Protein AF-A0A4Y4C1Q9-F1 (afdb_monomer_lite)

Sequence (98 aa):
MKLSRTLPAALPGAVLALGVTACSSDDSDDNNTGKSTGTATESASWPVTVEHTLGSSTIEEKPERIVVLHEAGIDPVLSLGLEPVAMFEIQGGDESMP

Organism: NCBI:txid1727

pLDDT: mean 71.29, std 20.52, range [35.25, 97.38]

Foldseek 3Di:
DDDDDDDDDDDDDDDDPDDDPDPDDDDDDDPDDPPPPPPPDPPPDDFDWDQDPVGIDTDGDDDPAAEAPDPVPPVVCVVSVHDHPYHDDDPDPDPDDD

Structure (mmCIF, N/CA/C/O backbone):
data_AF-A0A4Y4C1Q9-F1
#
_entry.id   AF-A0A4Y4C1Q9-F1
#
loop_
_atom_site.group_PDB
_atom_site.id
_atom_site.type_symbol
_atom_site.label_atom_id
_atom_site.label_alt_id
_atom_site.label_comp_id
_atom_site.label_asym_id
_atom_site.label_entity_id
_atom_site.label_seq_id
_atom_site.pdbx_PDB_ins_code
_atom_site.Cartn_x
_atom_site.Cartn_y
_atom_site.Cartn_z
_atom_site.occupancy
_atom_site.B_iso_or_equiv
_atom_site.auth_seq_id
_atom_site.auth_comp_id
_atom_site.auth_asym_id
_atom_site.auth_atom_id
_atom_site.pdbx_PDB_model_num
ATOM 1 N N . MET A 1 1 ? 62.868 -42.201 13.096 1.00 35.25 1 MET A N 1
ATOM 2 C CA . MET A 1 1 ? 64.152 -41.674 13.612 1.00 35.25 1 MET A CA 1
ATOM 3 C C . MET A 1 1 ? 64.039 -40.161 13.744 1.00 35.25 1 MET A C 1
ATOM 5 O O . MET A 1 1 ? 63.714 -39.541 12.743 1.00 35.25 1 MET A O 1
ATOM 9 N N . LYS A 1 2 ? 64.345 -39.631 14.946 1.00 43.50 2 LYS A N 1
ATOM 10 C CA . LYS A 1 2 ? 64.536 -38.205 15.324 1.00 43.50 2 LYS A CA 1
ATOM 11 C C . LYS A 1 2 ? 63.229 -37.375 15.354 1.00 43.50 2 LYS A C 1
ATOM 13 O O . LYS A 1 2 ? 62.764 -36.951 14.310 1.00 43.50 2 LYS A O 1
ATOM 18 N N . LEU A 1 3 ? 62.503 -37.223 16.476 1.00 45.31 3 LEU A N 1
ATOM 19 C CA . LEU A 1 3 ? 62.909 -36.672 17.794 1.00 45.31 3 LEU A CA 1
ATOM 20 C C . LEU A 1 3 ? 63.596 -35.306 17.570 1.00 45.31 3 LEU A C 1
ATOM 22 O O . LEU A 1 3 ? 64.635 -35.282 16.929 1.00 45.31 3 LEU A O 1
ATOM 26 N N . SER A 1 4 ? 63.170 -34.130 18.026 1.00 45.69 4 SER A N 1
ATOM 27 C CA . SER A 1 4 ? 62.173 -33.666 19.000 1.00 45.69 4 SER A CA 1
ATOM 28 C C . SER A 1 4 ? 62.460 -32.172 19.224 1.00 45.69 4 SER A C 1
ATOM 30 O O . SER A 1 4 ? 63.629 -31.787 19.165 1.00 45.69 4 SER A O 1
ATOM 32 N N . ARG A 1 5 ? 61.445 -31.377 19.579 1.00 53.84 5 ARG A N 1
ATOM 33 C CA . ARG A 1 5 ? 61.522 -30.239 20.530 1.00 53.84 5 ARG A CA 1
ATOM 34 C C . ARG A 1 5 ? 60.090 -29.699 20.733 1.00 53.84 5 ARG A C 1
ATOM 36 O O . ARG A 1 5 ? 59.617 -28.931 19.911 1.00 53.84 5 ARG A O 1
ATOM 43 N N . THR A 1 6 ? 59.232 -30.348 21.531 1.00 46.62 6 THR A N 1
ATOM 44 C CA . THR A 1 6 ? 58.926 -30.050 22.961 1.00 46.62 6 THR A CA 1
ATOM 45 C C . THR A 1 6 ? 58.753 -28.534 23.231 1.00 46.62 6 THR A C 1
ATOM 47 O O . THR A 1 6 ? 59.760 -27.837 23.176 1.00 46.62 6 THR A O 1
ATOM 50 N N . LEU A 1 7 ? 57.539 -27.944 23.323 1.00 53.75 7 LEU A N 1
ATOM 51 C CA . LEU A 1 7 ? 56.480 -28.032 24.378 1.00 53.75 7 LEU A CA 1
ATOM 52 C C . LEU A 1 7 ? 56.876 -27.242 25.668 1.00 53.75 7 LEU A C 1
ATOM 54 O O . LEU A 1 7 ? 58.052 -27.331 26.010 1.00 53.75 7 LEU A O 1
ATOM 58 N N . PRO A 1 8 ? 55.985 -26.666 26.524 1.00 57.31 8 PRO A N 1
ATOM 59 C CA . PRO A 1 8 ? 54.704 -25.914 26.400 1.00 57.31 8 PRO A CA 1
ATOM 60 C C . PRO A 1 8 ? 54.577 -24.716 27.402 1.00 57.31 8 PRO A C 1
ATOM 62 O O . PRO A 1 8 ? 55.412 -24.533 28.280 1.00 57.31 8 PRO A O 1
ATOM 65 N N . ALA A 1 9 ? 53.436 -24.015 27.394 1.00 41.53 9 ALA A N 1
ATOM 66 C CA . ALA A 1 9 ? 52.703 -23.629 28.619 1.00 41.53 9 ALA A CA 1
ATOM 67 C C . ALA A 1 9 ? 51.209 -23.487 28.241 1.00 41.53 9 ALA A C 1
ATOM 69 O O . ALA A 1 9 ? 50.836 -22.553 27.548 1.00 41.53 9 ALA A O 1
ATOM 70 N N . ALA A 1 10 ? 50.398 -24.544 28.331 1.00 49.28 10 ALA A N 1
ATOM 71 C CA . ALA A 1 10 ? 49.633 -24.956 29.514 1.00 49.28 10 ALA A CA 1
ATOM 72 C C . ALA A 1 10 ? 48.583 -23.919 29.964 1.00 49.28 10 ALA A C 1
ATOM 74 O O . ALA A 1 10 ? 48.891 -23.041 30.758 1.00 49.28 10 ALA A O 1
ATOM 75 N N . LEU A 1 11 ? 47.333 -24.098 29.520 1.00 48.97 11 LEU A N 1
ATOM 76 C CA . LEU A 1 11 ? 46.120 -23.790 30.288 1.00 48.97 11 LEU A CA 1
ATOM 77 C C . LEU A 1 11 ? 45.047 -24.840 29.897 1.00 48.97 11 LEU A C 1
ATOM 79 O O . LEU A 1 11 ? 44.793 -25.018 28.705 1.00 48.97 11 LEU A O 1
ATOM 83 N N . PRO A 1 12 ? 44.520 -25.627 30.856 1.00 49.69 12 PRO A N 1
ATOM 84 C CA . PRO A 1 12 ? 43.776 -26.864 30.613 1.00 49.69 12 PRO A CA 1
ATOM 85 C C . PRO A 1 12 ? 42.337 -26.619 30.144 1.00 49.69 12 PRO A C 1
ATOM 87 O O . PRO A 1 12 ? 41.707 -25.628 30.500 1.00 49.69 12 PRO A O 1
ATOM 90 N N . GLY A 1 13 ? 41.826 -27.559 29.347 1.00 53.56 13 GLY A N 1
ATOM 91 C CA . GLY A 1 13 ? 40.485 -27.511 28.781 1.00 53.56 13 GLY A CA 1
ATOM 92 C C . GLY A 1 13 ? 39.351 -27.762 29.776 1.00 53.56 13 GLY A C 1
ATOM 93 O O . GLY A 1 13 ? 39.522 -28.407 30.807 1.00 53.56 13 GLY A O 1
ATOM 94 N N . ALA A 1 14 ? 38.163 -27.318 29.374 1.00 53.25 14 ALA A N 1
ATOM 95 C CA . ALA A 1 14 ? 36.886 -27.861 29.809 1.00 53.25 14 ALA A CA 1
ATOM 96 C C . ALA A 1 14 ? 35.903 -27.762 28.633 1.00 53.25 14 ALA A C 1
ATOM 98 O O . ALA A 1 14 ? 35.524 -26.677 28.199 1.00 53.25 14 ALA A O 1
ATOM 99 N N . VAL A 1 15 ? 35.530 -28.919 28.091 1.00 64.81 15 VAL A N 1
ATOM 100 C CA . VAL A 1 15 ? 34.382 -29.078 27.197 1.00 64.81 15 VAL A CA 1
ATOM 101 C C . VAL A 1 15 ? 33.128 -28.849 28.037 1.00 64.81 15 VAL A C 1
ATOM 103 O O . VAL A 1 15 ? 32.808 -29.688 28.873 1.00 64.81 15 VAL A O 1
ATOM 106 N N . LEU A 1 16 ? 32.417 -27.741 27.820 1.00 54.88 16 LEU A N 1
ATOM 107 C CA . LEU A 1 16 ? 31.045 -27.552 28.295 1.00 54.88 16 LEU A CA 1
ATOM 108 C C . LEU A 1 16 ? 30.160 -27.138 27.115 1.00 54.88 16 LEU A C 1
ATOM 110 O O . LEU A 1 16 ? 30.035 -25.966 26.773 1.00 54.88 16 LEU A O 1
ATOM 114 N N . ALA A 1 17 ? 29.527 -28.135 26.503 1.00 59.47 17 ALA A N 1
ATOM 115 C CA . ALA A 1 17 ? 28.269 -27.933 25.809 1.00 59.47 17 ALA A CA 1
ATOM 116 C C . ALA A 1 17 ? 27.203 -27.607 26.865 1.00 59.47 17 ALA A C 1
ATOM 118 O O . ALA A 1 17 ? 26.740 -28.510 27.557 1.00 59.47 17 ALA A O 1
ATOM 119 N N . LEU A 1 18 ? 26.832 -26.334 27.007 1.00 58.09 18 LEU A N 1
ATOM 120 C CA . LEU A 1 18 ? 25.611 -25.921 27.696 1.00 58.09 18 LEU A CA 1
ATOM 121 C C . LEU A 1 18 ? 25.039 -24.657 27.054 1.00 58.09 18 LEU A C 1
ATOM 123 O O . LEU A 1 18 ? 25.657 -23.601 27.086 1.00 58.09 18 LEU A O 1
ATOM 127 N N . GLY A 1 19 ? 23.817 -24.809 26.542 1.00 57.59 19 GLY A N 1
ATOM 128 C CA . GLY A 1 19 ? 22.770 -23.798 26.628 1.00 57.59 19 GLY A CA 1
ATOM 129 C C . GLY A 1 19 ? 22.888 -22.618 25.676 1.00 57.59 19 GLY A C 1
ATOM 130 O O . GLY A 1 19 ? 23.609 -21.664 25.935 1.00 57.59 19 GLY A O 1
ATOM 131 N N . VAL A 1 20 ? 22.047 -22.635 24.642 1.00 56.09 20 VAL A N 1
ATOM 132 C CA . VAL A 1 20 ? 21.477 -21.417 24.056 1.00 56.09 20 VAL A CA 1
ATOM 133 C C . VAL A 1 20 ? 20.987 -20.543 25.213 1.00 56.09 20 VAL A C 1
ATOM 135 O O . VAL A 1 20 ? 19.999 -20.872 25.868 1.00 56.09 20 VAL A O 1
ATOM 138 N N . THR A 1 21 ? 21.717 -19.472 25.521 1.00 53.38 21 THR A N 1
ATOM 139 C CA . THR A 1 21 ? 21.264 -18.470 26.478 1.00 53.38 21 THR A CA 1
ATOM 140 C C . THR A 1 21 ? 20.061 -17.787 25.862 1.00 53.38 21 THR A C 1
ATOM 142 O O . THR A 1 21 ? 20.171 -17.097 24.847 1.00 53.38 21 THR A O 1
ATOM 145 N N . ALA A 1 22 ? 18.918 -18.058 26.478 1.00 48.91 22 ALA A N 1
ATOM 146 C CA . ALA A 1 22 ? 17.659 -17.383 26.279 1.00 48.91 22 ALA A CA 1
ATOM 147 C C . ALA A 1 22 ? 17.876 -15.879 26.065 1.00 48.91 22 ALA A C 1
ATOM 149 O O . ALA A 1 22 ? 18.390 -15.181 26.939 1.00 48.91 22 ALA A O 1
ATOM 150 N N . CYS A 1 23 ? 17.456 -15.383 24.903 1.00 58.19 23 CYS A N 1
ATOM 151 C CA . CYS A 1 23 ? 17.112 -13.980 24.749 1.00 58.19 23 CYS A CA 1
ATOM 152 C C . CYS A 1 23 ? 15.820 -13.771 25.554 1.00 58.19 23 CYS A C 1
ATOM 154 O O . CYS A 1 23 ? 14.722 -13.938 25.035 1.00 58.19 23 CYS A O 1
ATOM 156 N N . SER A 1 24 ? 15.972 -13.541 26.858 1.00 53.84 24 SER A N 1
ATOM 157 C CA . SER A 1 24 ? 14.903 -13.120 27.758 1.00 53.84 24 SER A CA 1
ATOM 158 C C . SER A 1 24 ? 15.139 -11.647 28.061 1.00 53.84 24 SER A C 1
ATOM 160 O O . SER A 1 24 ? 16.011 -11.315 28.861 1.00 53.84 24 SER A O 1
ATOM 162 N N . SER A 1 25 ? 14.384 -10.777 27.398 1.00 46.16 25 SER A N 1
ATOM 163 C CA . SER A 1 25 ? 14.111 -9.427 27.885 1.00 46.16 25 SER A CA 1
ATOM 164 C C . SER A 1 25 ? 1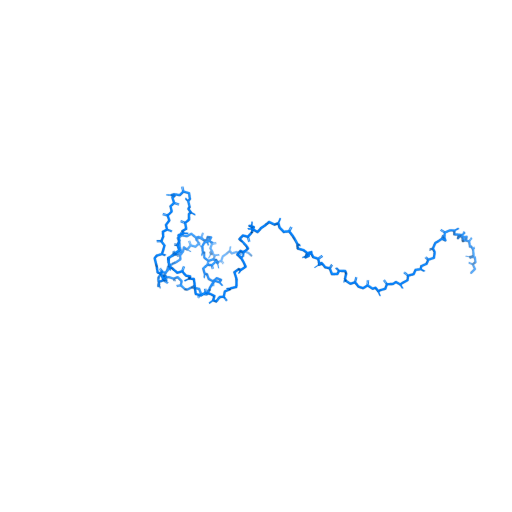2.634 -9.385 28.252 1.00 46.16 25 SER A C 1
ATOM 166 O O . SER A 1 25 ? 11.781 -9.453 27.376 1.00 46.16 25 SER A O 1
ATOM 168 N N . ASP A 1 26 ? 12.383 -9.322 29.551 1.00 50.06 26 ASP A N 1
ATOM 169 C CA . ASP A 1 26 ? 11.114 -9.032 30.216 1.00 50.06 26 ASP A CA 1
ATOM 170 C C . ASP A 1 26 ? 11.479 -7.992 31.285 1.00 50.06 26 ASP A C 1
ATOM 172 O O . ASP A 1 26 ? 12.486 -8.186 31.971 1.00 50.06 26 ASP A O 1
ATOM 176 N N . ASP A 1 27 ? 10.816 -6.869 31.519 1.00 57.28 27 ASP A N 1
ATOM 177 C CA . ASP A 1 27 ? 9.944 -5.933 30.795 1.00 57.28 27 ASP A CA 1
ATOM 178 C C . ASP A 1 27 ? 9.902 -4.725 31.758 1.00 57.28 27 ASP A C 1
ATOM 180 O O . ASP A 1 27 ? 9.834 -4.949 32.969 1.00 57.28 27 ASP A O 1
ATOM 184 N N . SER A 1 28 ? 10.033 -3.477 31.292 1.00 46.34 28 SER A N 1
ATOM 185 C CA . SER A 1 28 ? 9.558 -2.281 32.023 1.00 46.34 28 SER A CA 1
ATOM 186 C C . SER A 1 28 ? 9.639 -1.035 31.132 1.00 46.34 28 SER A C 1
ATOM 188 O O . SER A 1 28 ? 10.723 -0.516 30.867 1.00 46.34 28 SER A O 1
ATOM 190 N N . ASP A 1 29 ? 8.451 -0.581 30.730 1.00 50.56 29 ASP A N 1
ATOM 191 C CA . ASP A 1 29 ? 8.040 0.812 30.514 1.00 50.56 29 ASP A CA 1
ATOM 192 C C . ASP A 1 29 ? 8.744 1.639 29.419 1.00 50.56 29 ASP A C 1
ATOM 194 O O . ASP A 1 29 ? 9.619 2.455 29.688 1.00 50.56 29 ASP A O 1
ATOM 198 N N . ASP A 1 30 ? 8.260 1.519 28.177 1.00 43.12 30 ASP A N 1
ATOM 199 C CA . ASP A 1 30 ? 7.526 2.630 27.544 1.00 43.12 30 ASP A CA 1
ATOM 200 C C . ASP A 1 30 ? 6.756 2.116 26.317 1.00 43.12 30 ASP A C 1
ATOM 202 O O . ASP A 1 30 ? 7.304 1.691 25.294 1.00 43.12 30 ASP A O 1
ATOM 206 N N . ASN A 1 31 ? 5.438 2.096 26.458 1.00 52.97 31 ASN A N 1
ATOM 207 C CA . ASN A 1 31 ? 4.507 1.468 25.538 1.00 52.97 31 ASN A CA 1
ATOM 208 C C . ASN A 1 31 ? 4.217 2.407 24.357 1.00 52.97 31 ASN A C 1
ATOM 210 O O . ASN A 1 31 ? 3.181 3.063 24.308 1.00 52.97 31 ASN A O 1
ATOM 214 N N . ASN A 1 32 ? 5.146 2.503 23.403 1.00 56.53 32 ASN A N 1
ATOM 215 C CA . ASN A 1 32 ? 4.838 3.025 22.072 1.00 56.53 32 ASN A CA 1
ATOM 216 C C . ASN A 1 32 ? 5.768 2.439 21.008 1.00 56.53 32 ASN A C 1
ATOM 218 O O . ASN A 1 32 ? 6.646 3.100 20.458 1.00 56.53 32 ASN A O 1
ATOM 222 N N . THR A 1 33 ? 5.545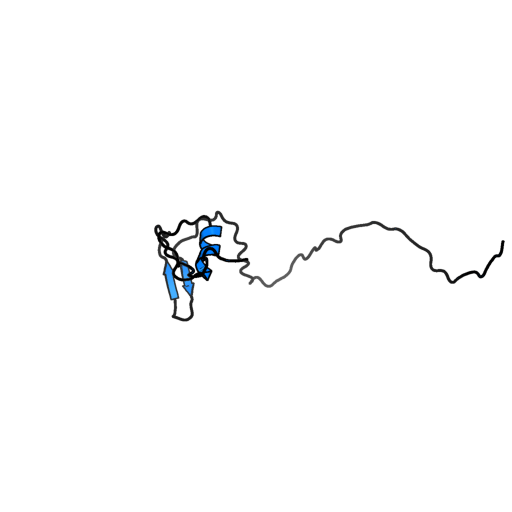 1.170 20.688 1.00 43.75 33 THR A N 1
ATOM 223 C CA . THR A 1 33 ? 5.897 0.674 19.363 1.00 43.75 33 THR A CA 1
ATOM 224 C C . THR A 1 33 ? 4.656 0.042 18.765 1.00 43.75 33 THR A C 1
ATOM 226 O O . THR A 1 33 ? 4.257 -1.062 19.127 1.00 43.75 33 THR A O 1
ATOM 229 N N . GLY A 1 34 ? 4.033 0.763 17.830 1.00 55.81 34 GLY A N 1
ATOM 230 C CA . GLY A 1 34 ? 3.141 0.185 16.834 1.00 55.81 34 GLY A CA 1
ATOM 231 C C . GLY A 1 34 ? 3.917 -0.844 16.018 1.00 55.81 34 GLY A C 1
ATOM 232 O O . GLY A 1 34 ? 4.383 -0.579 14.913 1.00 55.81 34 GLY A O 1
ATOM 233 N N . LYS A 1 35 ? 4.110 -2.025 16.600 1.00 49.03 35 LYS A N 1
ATOM 234 C CA . LYS A 1 35 ? 4.578 -3.215 15.921 1.00 49.03 35 LYS A CA 1
ATOM 235 C C . LYS A 1 35 ? 3.403 -3.696 15.078 1.00 49.03 35 LYS A C 1
ATOM 237 O O . LYS A 1 35 ? 2.562 -4.457 15.547 1.00 49.03 35 LYS A O 1
ATOM 242 N N . SER A 1 36 ? 3.354 -3.255 13.824 1.00 52.59 36 SER A N 1
ATOM 243 C CA . SER A 1 36 ? 2.559 -3.939 12.808 1.00 52.59 36 SER A CA 1
ATOM 244 C C . SER A 1 36 ? 3.231 -5.282 12.516 1.00 52.59 36 SER A C 1
ATOM 246 O O . SER A 1 36 ? 4.028 -5.431 11.592 1.00 52.59 36 SER A O 1
ATOM 248 N N . THR A 1 37 ? 2.978 -6.261 13.383 1.00 46.69 37 THR A N 1
ATOM 249 C CA . THR A 1 37 ? 3.119 -7.669 13.027 1.00 46.69 37 THR A CA 1
ATOM 250 C C . THR A 1 37 ? 1.896 -7.979 12.179 1.00 46.69 37 THR A C 1
ATOM 252 O O . THR A 1 37 ? 0.832 -8.279 12.710 1.00 46.69 37 THR A O 1
ATOM 255 N N . GLY A 1 38 ? 2.026 -7.827 10.862 1.00 46.12 38 GLY A N 1
ATOM 256 C CA . GLY A 1 38 ? 0.986 -8.192 9.908 1.00 46.12 38 GLY A CA 1
ATOM 257 C C . GLY A 1 38 ? 0.781 -9.704 9.887 1.00 46.12 38 GLY A C 1
ATOM 258 O O . GLY A 1 38 ? 1.279 -10.391 9.002 1.00 46.12 38 GLY A O 1
ATOM 259 N N . THR A 1 39 ? 0.054 -10.236 10.866 1.00 41.78 39 THR A N 1
ATOM 260 C CA . THR A 1 39 ? -0.624 -11.522 10.731 1.00 41.78 39 THR A CA 1
ATOM 261 C C . THR A 1 39 ? -1.786 -11.313 9.767 1.00 41.78 39 THR A C 1
ATOM 263 O O . THR A 1 39 ? -2.809 -10.729 10.125 1.00 41.78 39 THR A O 1
ATOM 266 N N . ALA A 1 40 ? -1.615 -11.749 8.521 1.00 57.38 40 ALA A N 1
ATOM 267 C CA . ALA A 1 40 ? -2.695 -11.811 7.551 1.00 57.38 40 ALA A CA 1
ATOM 268 C C . ALA A 1 40 ? -3.813 -12.720 8.090 1.00 57.38 40 ALA A C 1
ATOM 270 O O . ALA A 1 40 ? -3.599 -13.922 8.239 1.00 57.38 40 ALA A O 1
ATOM 271 N N . THR A 1 41 ? -4.961 -12.118 8.428 1.00 47.56 41 THR A N 1
ATOM 272 C CA . THR A 1 41 ? -6.348 -12.655 8.447 1.00 47.56 41 THR A CA 1
ATOM 273 C C . THR A 1 41 ? -7.287 -11.741 9.254 1.00 47.56 41 THR A C 1
ATOM 275 O O . THR A 1 41 ? -8.504 -11.866 9.139 1.00 47.56 41 THR A O 1
ATOM 278 N N . GLU A 1 42 ? -6.781 -10.750 9.993 1.00 52.66 42 GLU A N 1
ATOM 279 C CA . GLU A 1 42 ? -7.657 -9.699 10.522 1.00 52.66 42 GLU A CA 1
ATOM 280 C C . GLU A 1 42 ? -8.292 -8.952 9.343 1.00 52.66 42 GLU A C 1
ATOM 282 O O . GLU A 1 42 ? -7.604 -8.358 8.508 1.00 52.66 42 GLU A O 1
ATOM 287 N N . SER A 1 43 ? -9.619 -9.043 9.235 1.00 61.84 43 SER A N 1
ATOM 288 C CA . SER A 1 43 ? -10.388 -8.232 8.299 1.00 61.84 43 SER A CA 1
ATOM 289 C C . SER A 1 43 ? -10.050 -6.785 8.616 1.00 61.84 43 SER A C 1
ATOM 291 O O . SER A 1 43 ? -10.399 -6.316 9.695 1.00 61.84 43 SER A O 1
ATOM 293 N N . ALA A 1 44 ? -9.311 -6.113 7.728 1.00 68.19 44 ALA A N 1
ATOM 294 C CA . ALA A 1 44 ? -8.942 -4.720 7.931 1.00 68.19 44 ALA A CA 1
ATOM 295 C C . ALA A 1 44 ? -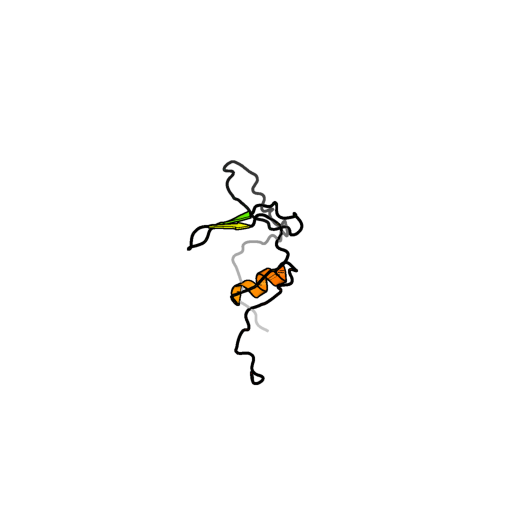10.196 -3.939 8.353 1.00 68.19 44 ALA A C 1
ATOM 297 O O . ALA A 1 44 ? -11.226 -4.009 7.676 1.00 68.19 44 ALA A O 1
ATOM 298 N N . SER A 1 45 ? -10.133 -3.282 9.512 1.00 82.62 45 SER A N 1
ATOM 299 C CA . SER A 1 45 ? -11.243 -2.473 9.997 1.00 82.62 45 SER A CA 1
ATOM 300 C C . SER A 1 45 ? -11.298 -1.218 9.138 1.00 82.62 45 SER A C 1
ATOM 302 O O . SER A 1 45 ? -10.359 -0.428 9.143 1.00 82.62 45 SER A O 1
ATOM 304 N N . TRP A 1 46 ? -12.379 -1.060 8.383 1.00 88.12 46 TRP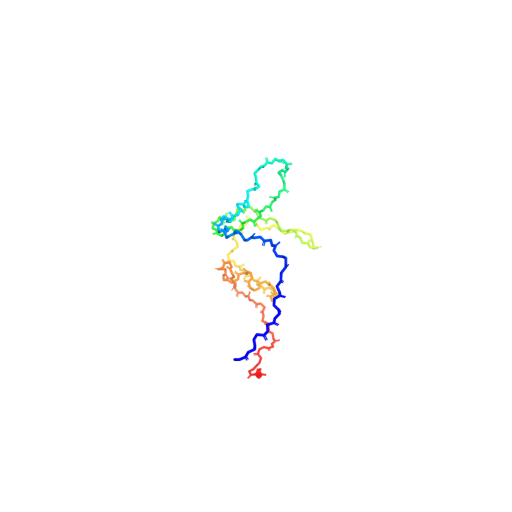 A N 1
ATOM 305 C CA . TRP A 1 46 ? -12.647 0.146 7.606 1.00 88.12 46 TRP A CA 1
ATOM 306 C C . TRP A 1 46 ? -13.384 1.170 8.482 1.00 88.12 46 TRP A 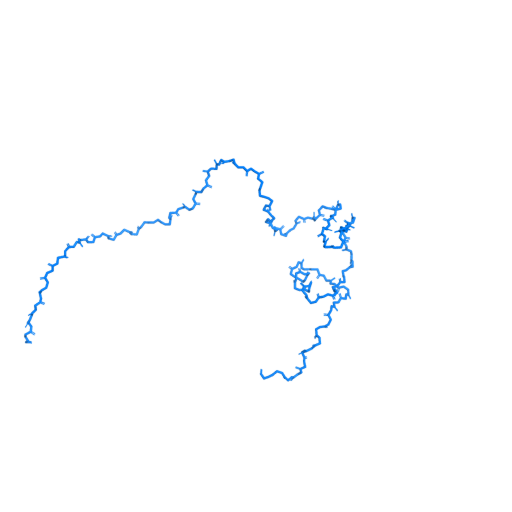C 1
ATOM 308 O O . TRP A 1 46 ? -14.142 0.758 9.368 1.00 88.12 46 TRP A O 1
ATOM 318 N N . PRO A 1 47 ? -13.183 2.483 8.279 1.00 93.31 47 PRO A N 1
ATOM 319 C CA . PRO A 1 47 ? -12.363 3.127 7.247 1.00 93.31 47 PRO A CA 1
ATOM 320 C C . PRO A 1 47 ? -10.851 3.091 7.538 1.00 93.31 47 PRO A C 1
ATOM 322 O O . PRO A 1 47 ? -10.429 3.086 8.693 1.00 93.31 47 PRO A O 1
ATOM 325 N N . VAL A 1 48 ? -10.029 3.118 6.483 1.00 94.62 48 VAL A N 1
ATOM 326 C CA . VAL A 1 48 ? -8.559 3.204 6.571 1.00 94.62 48 VAL A CA 1
ATOM 327 C C . VAL A 1 48 ? -8.082 4.484 5.893 1.00 94.62 48 VAL A C 1
ATOM 329 O O . VAL A 1 48 ? -8.303 4.673 4.698 1.00 94.62 48 VAL A O 1
ATOM 332 N N . THR A 1 49 ? -7.390 5.348 6.634 1.00 95.12 49 THR A N 1
ATOM 333 C CA . THR A 1 49 ? -6.765 6.566 6.095 1.00 95.12 49 THR A CA 1
ATOM 334 C C . THR A 1 49 ? -5.272 6.348 5.875 1.00 95.12 49 THR A C 1
ATOM 336 O O . THR A 1 49 ? -4.560 5.900 6.772 1.00 95.12 49 THR A O 1
ATOM 339 N N . VAL A 1 50 ? -4.801 6.677 4.673 1.00 93.81 50 VAL A N 1
ATOM 340 C CA . VAL A 1 50 ? -3.395 6.605 4.268 1.00 93.81 50 VAL A CA 1
ATOM 341 C C . VAL A 1 50 ? -2.869 8.019 4.041 1.00 93.81 50 VAL A C 1
ATOM 343 O O . VAL A 1 50 ? -3.396 8.762 3.213 1.00 93.81 50 VAL A O 1
ATOM 346 N N . GLU A 1 51 ? -1.811 8.375 4.763 1.00 96.62 51 GLU A N 1
ATOM 347 C CA . GLU A 1 51 ? -1.079 9.633 4.595 1.00 96.62 51 GLU A CA 1
ATOM 348 C C . GLU A 1 51 ? 0.014 9.478 3.530 1.00 96.62 51 GLU A C 1
ATOM 350 O O . GLU A 1 51 ? 0.745 8.486 3.499 1.00 96.62 51 GLU A O 1
ATOM 355 N N . HIS A 1 52 ? 0.152 10.474 2.660 1.00 94.31 52 HIS A N 1
ATOM 356 C CA . HIS A 1 52 ? 1.139 10.499 1.586 1.00 94.31 52 HIS A CA 1
ATOM 357 C C . HIS A 1 52 ? 1.609 11.930 1.297 1.00 94.31 52 HIS A C 1
ATOM 359 O O . HIS A 1 52 ? 1.043 12.912 1.765 1.00 94.31 52 HIS A O 1
ATOM 365 N N . THR A 1 53 ? 2.642 12.093 0.473 1.00 96.75 53 THR A N 1
ATOM 366 C CA . THR A 1 53 ? 3.234 13.417 0.189 1.00 96.75 53 THR A CA 1
ATOM 367 C C . THR A 1 53 ? 2.251 14.433 -0.408 1.00 96.75 53 THR A C 1
ATOM 369 O O . THR A 1 53 ? 2.474 15.634 -0.290 1.00 96.75 53 THR A O 1
ATOM 372 N N . LEU A 1 54 ? 1.157 13.967 -1.020 1.00 96.19 54 LEU A N 1
ATOM 373 C CA . LEU A 1 54 ? 0.093 14.800 -1.591 1.00 96.19 54 LEU A CA 1
ATOM 374 C C . LEU A 1 54 ? -1.059 15.117 -0.612 1.00 96.19 54 LEU A C 1
ATOM 376 O O . LEU A 1 54 ? -2.062 15.683 -1.036 1.00 96.19 54 LEU A O 1
ATOM 380 N N . GLY A 1 55 ? -0.952 14.751 0.671 1.00 97.38 55 GLY A N 1
ATOM 381 C CA . GLY A 1 55 ? -2.025 14.881 1.668 1.00 97.38 55 GLY A CA 1
ATOM 382 C C . GLY A 1 55 ? -2.469 13.522 2.206 1.00 97.38 55 GLY A C 1
ATOM 383 O O . GLY A 1 55 ? -1.630 12.670 2.474 1.00 97.38 55 GLY A O 1
ATOM 384 N N . SER A 1 56 ? -3.774 13.287 2.307 1.00 96.62 56 SER A N 1
ATOM 385 C CA . SER A 1 56 ? -4.324 12.031 2.818 1.00 96.62 56 SER A CA 1
ATOM 386 C C . SER A 1 56 ? -5.455 11.503 1.945 1.00 96.62 56 SER A C 1
ATOM 388 O O . SER A 1 56 ? -6.155 12.266 1.277 1.00 96.62 56 SER A O 1
ATOM 390 N N . SER A 1 57 ? -5.620 10.183 1.948 1.00 95.94 57 SER A N 1
ATOM 391 C CA . SER A 1 57 ? -6.708 9.490 1.261 1.00 95.94 57 SER A CA 1
ATOM 392 C C . SER A 1 57 ? -7.366 8.494 2.208 1.00 95.94 57 SER A C 1
ATOM 394 O O . SER A 1 57 ? -6.686 7.643 2.782 1.00 95.94 57 SER A O 1
ATOM 396 N N . THR A 1 58 ? -8.688 8.579 2.358 1.00 95.88 58 THR A N 1
ATOM 397 C CA . THR A 1 58 ? -9.476 7.625 3.149 1.00 95.88 58 THR A CA 1
ATOM 398 C C . THR A 1 58 ? -10.165 6.628 2.235 1.00 95.88 58 THR A C 1
ATOM 400 O O . THR A 1 58 ? -10.808 6.997 1.254 1.00 95.88 58 THR A O 1
ATOM 403 N N . ILE A 1 59 ? -10.026 5.354 2.575 1.00 94.44 59 ILE A N 1
ATOM 404 C CA . ILE A 1 59 ? -10.742 4.247 1.962 1.00 94.44 59 ILE A CA 1
ATOM 405 C C . ILE A 1 59 ? -11.842 3.850 2.950 1.00 94.44 59 ILE A C 1
A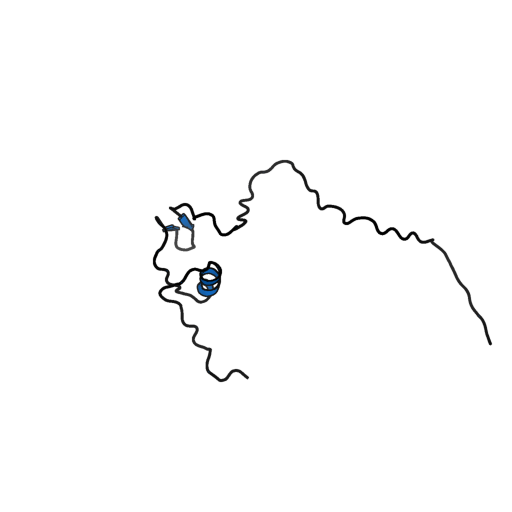TOM 407 O O . ILE A 1 59 ? -11.557 3.375 4.048 1.00 94.44 59 ILE A O 1
ATOM 411 N N . GLU A 1 60 ? -13.093 4.104 2.578 1.00 93.75 60 GLU A N 1
ATOM 412 C CA . GLU A 1 60 ? -14.249 3.978 3.479 1.00 93.75 60 GLU A CA 1
ATOM 413 C C . GLU A 1 60 ? -14.676 2.526 3.720 1.00 93.75 60 GLU A C 1
ATOM 415 O O . GLU A 1 60 ? -15.185 2.186 4.785 1.00 93.75 60 GLU A O 1
ATOM 420 N N . GLU A 1 61 ? -14.466 1.661 2.730 1.00 92.94 61 GLU A N 1
ATOM 421 C CA . GLU A 1 61 ? -14.932 0.278 2.725 1.00 92.94 61 GLU A CA 1
ATOM 422 C C . GLU A 1 61 ? -13.957 -0.640 1.987 1.00 92.94 61 GLU A C 1
ATOM 424 O O . GLU A 1 61 ? -13.026 -0.189 1.315 1.00 92.94 61 GLU A O 1
ATOM 429 N N . LYS A 1 62 ? -14.176 -1.954 2.099 1.00 91.25 62 LYS A N 1
ATOM 430 C CA . LYS A 1 62 ? -13.310 -2.942 1.457 1.00 91.25 62 LYS A CA 1
ATOM 431 C C . LYS A 1 62 ? -13.296 -2.741 -0.065 1.00 91.25 62 LYS A C 1
ATOM 433 O O . LYS A 1 62 ? -14.351 -2.846 -0.686 1.00 91.25 62 LYS A O 1
ATOM 438 N N . PRO A 1 63 ? -12.123 -2.535 -0.690 1.00 89.94 63 PRO A N 1
ATOM 439 C CA . PRO A 1 63 ? -12.046 -2.330 -2.126 1.00 89.94 63 PRO A CA 1
ATOM 440 C C . PRO A 1 63 ? -12.397 -3.617 -2.876 1.00 89.94 63 PRO A C 1
ATOM 442 O O . PRO A 1 63 ? -11.813 -4.674 -2.633 1.00 89.94 63 PRO A O 1
ATOM 445 N N . GLU A 1 64 ? -13.327 -3.511 -3.823 1.00 91.69 64 GLU A N 1
ATOM 446 C CA . GLU A 1 64 ? -13.710 -4.612 -4.719 1.00 91.69 64 GLU A CA 1
ATOM 447 C C . GLU A 1 64 ? -12.870 -4.650 -6.001 1.00 91.69 64 GLU A C 1
ATOM 449 O O . GLU A 1 64 ? -12.756 -5.687 -6.649 1.00 91.69 64 GLU A O 1
ATOM 454 N N . ARG A 1 65 ? -12.296 -3.507 -6.397 1.00 94.12 65 ARG A N 1
ATOM 455 C CA . ARG A 1 65 ? -11.526 -3.358 -7.637 1.00 94.12 65 ARG A CA 1
ATOM 456 C C . ARG A 1 65 ? -10.250 -2.577 -7.375 1.00 94.12 65 ARG A C 1
ATOM 458 O O . ARG A 1 65 ? -10.303 -1.423 -6.958 1.00 94.12 65 ARG A O 1
ATOM 465 N N . ILE A 1 66 ? -9.116 -3.207 -7.658 1.00 93.62 66 ILE A N 1
ATOM 466 C CA . ILE A 1 66 ? -7.782 -2.651 -7.420 1.00 93.62 66 ILE A CA 1
ATOM 467 C C . ILE A 1 66 ? -7.111 -2.390 -8.769 1.00 93.62 66 ILE A C 1
ATOM 469 O O . ILE A 1 66 ? -7.167 -3.232 -9.664 1.00 93.62 66 ILE A O 1
ATOM 473 N N . VAL A 1 67 ? -6.481 -1.225 -8.917 1.00 94.94 67 VAL A N 1
ATOM 474 C CA . VAL A 1 67 ? -5.672 -0.867 -10.089 1.00 94.94 67 VAL A CA 1
ATOM 475 C C . VAL A 1 67 ? -4.279 -0.489 -9.610 1.00 94.94 67 VAL A C 1
ATOM 477 O O . VAL A 1 67 ? -4.134 0.378 -8.750 1.00 94.94 67 VAL A O 1
ATOM 480 N N . VAL A 1 68 ? -3.257 -1.128 -10.174 1.00 94.12 68 VAL A N 1
ATOM 481 C CA . VAL A 1 68 ? -1.856 -0.866 -9.835 1.00 94.12 68 VAL A CA 1
ATOM 482 C C . VAL A 1 68 ? -1.239 0.014 -10.915 1.00 94.12 68 VAL A C 1
ATOM 484 O O . VAL A 1 68 ? -1.071 -0.418 -12.051 1.00 94.12 68 VAL A O 1
ATOM 487 N N . LEU A 1 69 ? -0.906 1.256 -10.558 1.00 93.12 69 LEU A N 1
ATOM 488 C CA . LEU A 1 69 ? -0.413 2.264 -11.507 1.00 93.12 69 LEU A CA 1
ATOM 489 C C . LEU A 1 69 ? 1.117 2.290 -11.660 1.00 93.12 69 LEU A C 1
ATOM 491 O O . LEU A 1 69 ? 1.614 2.952 -12.565 1.00 93.12 69 LEU A O 1
ATOM 495 N N . HIS A 1 70 ? 1.861 1.596 -10.795 1.00 91.81 70 HIS A N 1
ATOM 496 C CA . HIS A 1 70 ? 3.326 1.577 -10.793 1.00 91.81 70 HIS A CA 1
ATOM 497 C C . HIS A 1 70 ? 3.840 0.176 -10.445 1.00 91.81 70 HIS A C 1
ATOM 499 O O . HIS A 1 70 ? 3.276 -0.480 -9.570 1.00 91.81 70 HIS A O 1
ATOM 505 N N . GLU A 1 71 ? 4.941 -0.247 -11.076 1.00 91.38 71 GLU A N 1
ATOM 506 C CA . GLU A 1 71 ? 5.646 -1.513 -10.808 1.00 91.38 71 GLU A CA 1
ATOM 507 C C . GLU A 1 71 ? 5.809 -1.864 -9.313 1.00 91.38 71 GLU A C 1
ATOM 509 O O . GLU A 1 71 ? 5.536 -2.993 -8.920 1.00 91.38 71 GLU A O 1
ATOM 514 N N . ALA A 1 72 ? 6.149 -0.896 -8.451 1.00 91.31 72 ALA A N 1
ATOM 515 C CA . ALA A 1 72 ? 6.425 -1.133 -7.035 1.00 91.31 72 ALA A CA 1
ATOM 516 C C . ALA A 1 72 ? 5.181 -1.576 -6.245 1.00 91.31 72 ALA A C 1
ATOM 518 O O . ALA A 1 72 ? 5.297 -2.098 -5.139 1.00 91.31 72 ALA A O 1
ATOM 519 N N . GLY A 1 73 ? 3.986 -1.363 -6.803 1.00 90.94 73 GLY A N 1
ATOM 520 C CA . GLY A 1 73 ? 2.729 -1.816 -6.220 1.00 90.94 73 GLY A CA 1
ATOM 521 C C . GLY A 1 73 ? 2.330 -3.240 -6.614 1.00 90.94 73 GLY A C 1
ATOM 522 O O . GLY A 1 73 ? 1.390 -3.759 -6.025 1.00 90.94 73 GLY A O 1
ATOM 523 N N . ILE A 1 74 ? 2.996 -3.874 -7.587 1.00 92.56 74 ILE A N 1
ATOM 524 C CA . ILE A 1 74 ? 2.583 -5.186 -8.115 1.00 92.56 74 ILE A CA 1
ATOM 525 C C . ILE A 1 74 ? 2.845 -6.287 -7.078 1.00 92.56 74 ILE A C 1
ATOM 527 O O . ILE A 1 74 ? 1.906 -6.917 -6.591 1.00 92.56 74 ILE A O 1
ATOM 531 N N . ASP A 1 75 ? 4.103 -6.464 -6.676 1.00 91.75 75 ASP A N 1
ATOM 532 C CA . ASP A 1 75 ? 4.524 -7.491 -5.716 1.00 91.75 75 ASP A CA 1
ATOM 533 C C . ASP A 1 75 ? 3.759 -7.471 -4.380 1.00 91.75 75 ASP A C 1
ATOM 535 O O . ASP A 1 75 ? 3.293 -8.534 -3.954 1.00 91.75 75 ASP A O 1
ATOM 539 N N . PRO A 1 76 ? 3.575 -6.323 -3.691 1.00 92.25 76 PRO A N 1
ATOM 540 C CA . PRO A 1 76 ? 2.848 -6.306 -2.423 1.00 92.25 76 PRO A CA 1
ATOM 541 C C . PRO A 1 76 ? 1.363 -6.649 -2.586 1.00 92.25 76 PRO A C 1
ATOM 543 O O . PRO A 1 76 ? 0.810 -7.337 -1.731 1.00 92.25 76 PRO A O 1
ATOM 546 N N . VAL A 1 77 ? 0.715 -6.223 -3.677 1.00 91.25 77 VAL A N 1
ATOM 547 C CA . VAL A 1 77 ? -0.700 -6.543 -3.936 1.00 91.25 77 VAL A CA 1
ATOM 548 C C . VAL A 1 77 ? -0.872 -8.043 -4.177 1.00 91.25 77 VAL A C 1
ATOM 550 O O . VAL A 1 77 ? -1.726 -8.670 -3.548 1.00 91.25 77 VAL A O 1
ATOM 553 N N . LEU A 1 78 ? -0.012 -8.641 -5.004 1.00 91.44 78 LEU A N 1
ATOM 554 C CA . LEU A 1 78 ? -0.053 -10.078 -5.283 1.00 91.44 78 LEU A CA 1
ATOM 555 C C . LEU A 1 78 ? 0.303 -10.922 -4.052 1.00 91.44 78 LEU A C 1
ATOM 557 O O . LEU A 1 78 ? -0.319 -11.955 -3.809 1.00 91.44 78 LEU A O 1
ATOM 561 N N . SER A 1 79 ? 1.250 -10.465 -3.228 1.00 91.75 79 SER A N 1
ATOM 562 C CA . SER A 1 79 ? 1.651 -11.155 -1.990 1.00 91.75 79 SER A CA 1
ATOM 563 C C . SER A 1 79 ? 0.526 -11.229 -0.955 1.00 91.75 79 SER A C 1
ATOM 565 O O . SER A 1 79 ? 0.497 -12.144 -0.134 1.00 91.75 79 SER A O 1
ATOM 567 N N . LEU A 1 80 ? -0.420 -10.289 -1.001 1.00 88.75 80 LEU A N 1
ATOM 568 C CA . LEU A 1 80 ? -1.623 -10.292 -0.167 1.00 88.75 80 LEU A CA 1
ATOM 569 C C . LEU A 1 80 ? -2.748 -11.175 -0.738 1.00 88.75 80 LEU A C 1
ATOM 571 O O . LEU A 1 80 ? -3.829 -11.234 -0.154 1.00 88.75 80 LEU A O 1
ATOM 575 N N . GLY A 1 81 ? -2.514 -11.856 -1.866 1.00 89.31 81 GLY A N 1
ATOM 576 C CA . GLY A 1 81 ? -3.515 -12.677 -2.549 1.00 89.31 81 GLY A CA 1
ATOM 577 C C . GLY A 1 81 ? -4.640 -11.859 -3.187 1.00 89.31 81 GLY A C 1
ATOM 578 O O . GLY A 1 81 ? -5.736 -12.380 -3.387 1.00 89.31 81 GLY A O 1
ATOM 579 N N . LEU A 1 82 ? -4.400 -10.573 -3.463 1.00 90.31 82 LEU A N 1
ATOM 580 C CA . LEU A 1 82 ? -5.364 -9.683 -4.102 1.00 90.31 82 LEU A CA 1
ATOM 581 C C . LEU A 1 82 ? -5.191 -9.734 -5.623 1.00 90.31 82 LEU A C 1
ATOM 583 O O . LEU A 1 82 ? -4.071 -9.654 -6.124 1.00 90.31 82 LEU A O 1
ATOM 587 N N . GLU A 1 83 ? -6.304 -9.814 -6.354 1.00 92.50 83 GLU A N 1
ATOM 588 C CA . GLU A 1 83 ? -6.308 -9.815 -7.819 1.00 92.50 83 GLU A CA 1
ATOM 589 C C . GLU A 1 83 ? -6.692 -8.424 -8.360 1.00 92.50 83 GLU A C 1
ATOM 591 O O . GLU A 1 83 ? -7.839 -7.990 -8.201 1.00 92.50 83 GLU A O 1
ATOM 596 N N . PRO A 1 84 ? -5.750 -7.675 -8.958 1.00 92.31 84 PRO A N 1
ATOM 597 C CA . PRO A 1 84 ? -6.037 -6.370 -9.539 1.00 92.31 84 PRO A CA 1
ATOM 598 C C . PRO A 1 84 ? -6.734 -6.487 -10.902 1.00 92.31 84 PRO A C 1
ATOM 600 O O . PRO A 1 84 ? -6.436 -7.361 -11.710 1.00 92.31 84 PRO A O 1
ATOM 603 N N . VAL A 1 85 ? -7.622 -5.534 -11.193 1.00 96.06 85 VAL A N 1
ATOM 604 C CA . VAL A 1 85 ? -8.349 -5.436 -12.472 1.00 96.06 85 VAL A CA 1
ATOM 605 C C . VAL A 1 85 ? -7.436 -4.939 -13.597 1.00 96.06 85 VAL A C 1
ATOM 607 O O . VAL A 1 85 ? -7.654 -5.249 -14.765 1.00 96.06 85 VAL A O 1
ATOM 610 N N . ALA A 1 86 ? -6.421 -4.149 -13.249 1.00 92.38 86 ALA A N 1
ATOM 611 C CA . ALA A 1 86 ? -5.395 -3.674 -14.167 1.00 92.38 86 ALA A CA 1
ATOM 612 C C . ALA A 1 86 ? -4.072 -3.463 -13.419 1.00 92.38 86 ALA A C 1
ATOM 614 O O . ALA A 1 86 ? -4.065 -3.039 -12.259 1.00 92.38 86 ALA A O 1
ATOM 615 N N . MET A 1 87 ? -2.959 -3.734 -14.098 1.00 90.75 87 MET A N 1
ATOM 616 C CA . MET A 1 87 ? -1.602 -3.547 -13.583 1.00 90.75 87 MET A CA 1
ATOM 617 C C . MET A 1 87 ? -0.747 -2.772 -14.580 1.00 90.75 87 MET A C 1
ATOM 619 O O . MET A 1 87 ? -1.020 -2.769 -15.780 1.00 90.75 87 MET A O 1
ATOM 623 N N . PHE A 1 88 ? 0.297 -2.132 -14.064 1.00 88.56 88 PHE A N 1
ATOM 624 C CA . PHE A 1 88 ? 1.317 -1.474 -14.861 1.00 88.56 88 PHE A CA 1
ATOM 625 C C . PHE A 1 88 ? 2.116 -2.505 -15.672 1.00 88.56 88 PHE A C 1
ATOM 627 O O . PHE A 1 88 ? 2.631 -3.473 -15.114 1.00 88.56 88 PHE A O 1
ATOM 634 N N . GLU A 1 89 ? 2.230 -2.293 -16.982 1.00 85.31 89 GLU A N 1
ATOM 635 C CA . GLU A 1 89 ? 3.054 -3.126 -17.856 1.00 85.31 89 GLU A CA 1
ATOM 636 C C . GLU A 1 89 ? 4.505 -2.639 -17.831 1.00 85.31 89 GLU A C 1
ATOM 638 O O . GLU A 1 89 ? 4.808 -1.507 -18.219 1.00 85.31 89 GLU A O 1
ATOM 643 N N . ILE A 1 90 ? 5.413 -3.514 -17.406 1.00 78.19 90 ILE A N 1
ATOM 644 C CA . ILE A 1 90 ? 6.850 -3.249 -17.442 1.00 78.19 90 ILE A CA 1
ATOM 645 C C . ILE A 1 90 ? 7.342 -3.525 -18.870 1.00 78.19 90 ILE A C 1
ATOM 647 O O . ILE A 1 90 ? 7.554 -4.672 -19.259 1.00 78.19 90 ILE A O 1
ATOM 651 N N . GLN A 1 91 ? 7.515 -2.470 -19.667 1.00 70.44 91 GLN A N 1
ATOM 652 C CA . GLN A 1 91 ? 8.100 -2.569 -21.007 1.00 70.44 91 GLN A CA 1
ATOM 653 C C . GLN A 1 91 ? 9.603 -2.858 -20.892 1.00 70.44 91 GLN A C 1
ATOM 655 O O . GLN A 1 91 ? 10.377 -1.990 -20.491 1.00 70.44 91 GLN A O 1
ATOM 660 N N . GLY A 1 92 ? 10.010 -4.086 -21.229 1.00 61.56 92 GLY A N 1
ATOM 661 C CA . GLY A 1 92 ? 11.419 -4.501 -21.194 1.00 61.56 92 GLY A CA 1
ATOM 662 C C . GLY A 1 92 ? 11.685 -6.007 -21.116 1.00 61.56 92 GLY A C 1
ATOM 663 O O . GLY A 1 92 ? 12.843 -6.405 -21.101 1.00 61.56 92 GLY A O 1
ATOM 664 N N . GLY A 1 93 ? 10.650 -6.850 -21.060 1.00 60.28 93 GLY A N 1
ATOM 665 C CA . GLY A 1 93 ? 10.787 -8.301 -21.202 1.00 60.28 93 GLY A CA 1
ATOM 666 C C . GLY A 1 93 ? 10.651 -8.734 -22.658 1.00 60.28 93 GLY A C 1
ATOM 667 O O . GLY A 1 93 ? 9.700 -9.440 -22.982 1.00 60.28 93 GLY A O 1
ATOM 668 N N . ASP A 1 94 ? 11.529 -8.261 -23.544 1.00 63.50 94 ASP A N 1
ATOM 669 C CA . ASP A 1 94 ? 11.633 -8.837 -24.881 1.00 63.50 94 ASP A CA 1
ATOM 670 C C . ASP A 1 94 ? 12.485 -10.116 -24.852 1.00 63.50 94 ASP A C 1
ATOM 672 O O . ASP A 1 94 ? 13.284 -10.378 -23.953 1.00 63.50 94 ASP A O 1
ATOM 676 N N . GLU A 1 95 ? 12.229 -10.973 -25.830 1.00 61.72 95 GLU A N 1
ATOM 677 C CA . GLU A 1 95 ? 12.534 -12.409 -25.910 1.00 61.72 95 GLU A CA 1
ATOM 678 C C . GLU A 1 95 ? 14.036 -12.718 -26.103 1.00 61.72 95 GLU A C 1
ATOM 680 O O . GLU A 1 95 ? 14.428 -13.789 -26.564 1.00 61.72 95 GLU A O 1
ATOM 685 N N . SER A 1 96 ? 14.886 -11.755 -25.763 1.00 57.78 96 SER A N 1
ATOM 686 C CA . SER A 1 96 ? 16.325 -11.733 -25.985 1.00 57.78 96 SER A CA 1
ATOM 687 C C . SER A 1 96 ? 17.055 -11.207 -24.750 1.00 57.78 96 SER A C 1
ATOM 689 O O . SER A 1 96 ? 17.848 -10.271 -24.824 1.00 57.78 96 SER A O 1
ATOM 691 N N . MET A 1 97 ? 16.831 -11.853 -23.607 1.00 43.25 97 MET A N 1
ATOM 692 C CA . MET A 1 97 ? 17.864 -11.915 -22.573 1.00 43.25 97 MET A CA 1
ATOM 693 C C . MET A 1 97 ? 18.832 -13.069 -22.898 1.00 43.25 97 MET A C 1
ATOM 695 O O . MET A 1 97 ? 18.350 -14.160 -23.213 1.00 43.25 97 MET A O 1
ATOM 699 N N . PRO A 1 98 ? 20.168 -12.876 -22.862 1.00 56.94 98 PRO A N 1
ATOM 700 C CA . PRO A 1 98 ? 21.096 -13.999 -22.730 1.00 56.94 98 PRO A CA 1
ATOM 701 C C . PRO A 1 98 ? 20.935 -14.713 -21.380 1.00 56.94 98 PRO A C 1
ATOM 703 O O . PRO A 1 98 ? 20.566 -14.043 -20.388 1.00 56.94 98 PRO A O 1
#

Radius of gyration: 29.54 Å; chains: 1; bounding box: 80×57×58 Å

InterPro domains:
  IPR051313 Bacterial iron-siderophore binding [PTHR30532] (1-91)

Secondary structure (DSSP, 8-state):
----------------------------S----------TTS---S-EEEEETTEEEEE-S--S--B--SGGGHHHHHHTT---SB----TT--S---